Protein AF-A0A8J6J286-F1 (afdb_monomer)

Foldseek 3Di:
DLVLLVVLLVVVPDDPVLCVQLSVQLVVLLVVVQVVDDPPDDLVVVPPVSSNSSSVRSNVVSCVVPDDPDCCWDDDPPDIDHDDDDDDDDD

Organism: NCBI:txid2763048

Secondary structure (DSSP, 8-state):
-HHHHHHHHHHTT--GGGHHHHHHHHHHHHHHHHTTSPTT--GGGGTTHHHHHHHHHHHHHHHHHHS----S-EEETTEEE--PPPPP---

Structure (mmCIF, N/CA/C/O backbone):
data_AF-A0A8J6J286-F1
#
_entry.id   AF-A0A8J6J286-F1
#
loop_
_atom_site.group_PDB
_atom_site.id
_atom_site.type_symbol
_atom_site.label_atom_id
_atom_site.label_alt_id
_atom_site.label_comp_id
_atom_site.label_asym_id
_atom_site.label_entity_id
_atom_site.label_seq_id
_atom_site.pdbx_PDB_ins_code
_atom_site.Cartn_x
_atom_site.Cartn_y
_atom_site.Cartn_z
_atom_site.occupancy
_atom_site.B_iso_or_equiv
_atom_site.auth_seq_id
_atom_site.auth_comp_id
_atom_site.auth_asym_id
_atom_site.auth_atom_id
_atom_site.pdbx_PDB_model_num
ATOM 1 N N . MET A 1 1 ? 2.134 -7.993 6.710 1.00 89.75 1 MET A N 1
ATOM 2 C CA . MET A 1 1 ? 1.296 -6.963 6.053 1.00 89.75 1 MET A CA 1
ATOM 3 C C . MET A 1 1 ? 1.973 -6.416 4.804 1.00 89.75 1 MET A C 1
ATOM 5 O O . MET A 1 1 ? 1.454 -6.643 3.728 1.00 89.75 1 MET A O 1
ATOM 9 N N . THR A 1 2 ? 3.132 -5.750 4.896 1.00 94.56 2 THR A N 1
ATOM 10 C CA . THR A 1 2 ? 3.808 -5.197 3.701 1.00 94.56 2 THR A CA 1
ATOM 11 C C . THR A 1 2 ? 4.130 -6.261 2.652 1.00 94.56 2 THR A C 1
ATOM 13 O O . THR A 1 2 ? 3.883 -6.037 1.479 1.00 94.56 2 THR A O 1
ATOM 16 N N . GLU A 1 3 ? 4.594 -7.442 3.063 1.00 95.56 3 GLU A N 1
ATOM 17 C CA . GLU A 1 3 ? 4.840 -8.570 2.148 1.00 95.56 3 GLU A CA 1
ATOM 18 C C . GLU A 1 3 ? 3.575 -9.019 1.398 1.00 95.56 3 GLU A C 1
ATOM 20 O O . GLU A 1 3 ? 3.625 -9.286 0.203 1.00 95.56 3 GLU A O 1
ATOM 25 N N . GLU A 1 4 ? 2.426 -9.036 2.077 1.00 97.19 4 GLU A N 1
ATOM 26 C CA . GLU A 1 4 ? 1.130 -9.386 1.486 1.00 97.19 4 GLU A CA 1
ATOM 27 C C . GLU A 1 4 ? 0.671 -8.324 0.479 1.00 97.19 4 GLU A C 1
ATOM 29 O O . GLU A 1 4 ? 0.236 -8.655 -0.621 1.00 97.19 4 GLU A O 1
ATOM 34 N N . ILE A 1 5 ? 0.856 -7.042 0.810 1.00 97.94 5 ILE A N 1
ATOM 35 C CA . ILE A 1 5 ? 0.616 -5.921 -0.109 1.00 97.94 5 ILE A CA 1
ATOM 36 C C . ILE A 1 5 ? 1.500 -6.062 -1.356 1.00 97.94 5 ILE A C 1
ATOM 38 O O . ILE A 1 5 ? 1.003 -5.956 -2.472 1.00 97.94 5 ILE A O 1
ATOM 42 N N . MET A 1 6 ? 2.792 -6.357 -1.184 1.00 97.50 6 MET A N 1
ATOM 43 C CA . MET A 1 6 ? 3.726 -6.561 -2.298 1.00 97.50 6 MET A CA 1
ATOM 44 C C . MET A 1 6 ? 3.317 -7.748 -3.176 1.00 97.50 6 MET A C 1
ATOM 46 O O . MET A 1 6 ? 3.362 -7.644 -4.400 1.00 97.50 6 MET A O 1
ATOM 50 N N . ALA A 1 7 ? 2.886 -8.861 -2.576 1.00 97.69 7 ALA A N 1
ATOM 51 C CA . ALA A 1 7 ? 2.388 -10.019 -3.314 1.00 97.69 7 ALA A CA 1
ATOM 52 C C . ALA A 1 7 ? 1.145 -9.671 -4.150 1.00 97.69 7 ALA A C 1
ATOM 54 O O . ALA A 1 7 ? 1.063 -10.050 -5.319 1.00 97.69 7 ALA A O 1
ATOM 55 N N . LEU A 1 8 ? 0.215 -8.892 -3.590 1.00 98.31 8 LEU A N 1
ATOM 56 C CA . LEU A 1 8 ? -0.964 -8.400 -4.306 1.00 98.31 8 LEU A CA 1
ATOM 57 C C . LEU A 1 8 ? -0.587 -7.446 -5.446 1.00 98.31 8 LEU A C 1
ATOM 59 O O . LEU A 1 8 ? -1.144 -7.556 -6.533 1.00 98.31 8 LEU A O 1
ATOM 63 N N . CYS A 1 9 ? 0.387 -6.557 -5.247 1.00 97.50 9 CYS A N 1
ATOM 64 C CA . CYS A 1 9 ? 0.898 -5.694 -6.314 1.00 97.50 9 CYS A CA 1
ATOM 65 C C . CYS A 1 9 ? 1.500 -6.497 -7.476 1.00 97.50 9 CYS A C 1
ATOM 67 O O . CYS A 1 9 ? 1.209 -6.201 -8.634 1.00 97.50 9 CYS A O 1
ATOM 69 N N . ARG A 1 10 ? 2.267 -7.561 -7.193 1.00 96.88 10 ARG A N 1
ATOM 70 C CA . ARG A 1 10 ? 2.762 -8.478 -8.240 1.00 96.88 10 ARG A CA 1
ATOM 71 C C . ARG A 1 10 ? 1.614 -9.189 -8.955 1.00 96.88 10 ARG A C 1
ATOM 73 O O . ARG A 1 10 ? 1.620 -9.270 -10.178 1.00 96.88 10 ARG A O 1
ATOM 80 N N . ALA A 1 11 ? 0.596 -9.637 -8.218 1.00 97.44 11 ALA A N 1
ATOM 81 C CA . ALA A 1 11 ? -0.602 -10.237 -8.809 1.00 97.44 11 ALA A CA 1
ATOM 82 C C . ALA A 1 11 ? -1.393 -9.252 -9.695 1.00 97.44 11 ALA A C 1
ATOM 84 O O . ALA A 1 11 ? -2.050 -9.677 -10.642 1.00 97.44 11 ALA A O 1
ATOM 85 N N . MET A 1 12 ? -1.304 -7.946 -9.422 1.00 96.38 12 MET A N 1
ATOM 86 C CA . MET A 1 12 ? -1.874 -6.873 -10.248 1.00 96.38 12 MET A CA 1
ATOM 87 C C . MET A 1 12 ? -0.985 -6.459 -11.434 1.00 96.38 12 MET A C 1
ATOM 89 O O . MET A 1 12 ? -1.401 -5.620 -12.228 1.00 96.38 12 MET A O 1
ATOM 93 N N . GLY A 1 13 ? 0.208 -7.044 -11.583 1.00 94.81 13 GLY A N 1
ATOM 94 C CA . GLY A 1 13 ? 1.089 -6.820 -12.732 1.00 94.81 13 GLY A CA 1
ATOM 95 C C . GLY A 1 13 ? 2.311 -5.940 -12.470 1.00 94.81 13 GLY A C 1
ATOM 96 O O . GLY A 1 13 ? 2.967 -5.545 -13.432 1.00 94.81 13 GLY A O 1
ATOM 97 N N . ALA A 1 14 ? 2.648 -5.632 -11.212 1.00 94.38 14 ALA A N 1
ATOM 98 C CA . ALA A 1 14 ? 3.928 -4.990 -10.914 1.00 94.38 14 ALA A CA 1
ATOM 99 C C . ALA A 1 14 ? 5.109 -5.901 -11.288 1.00 94.38 14 ALA A C 1
ATOM 101 O O . ALA A 1 14 ? 5.118 -7.087 -10.944 1.00 94.38 14 ALA A O 1
ATOM 102 N N . THR A 1 15 ? 6.116 -5.336 -11.952 1.00 92.31 15 THR A N 1
ATOM 103 C CA . THR A 1 15 ? 7.329 -6.056 -12.362 1.00 92.31 15 THR A CA 1
ATOM 104 C C . THR A 1 15 ? 8.429 -5.973 -11.300 1.00 92.31 15 THR A C 1
ATOM 106 O O . THR A 1 15 ? 8.404 -5.110 -10.421 1.00 92.31 15 THR A O 1
ATOM 109 N N . GLU A 1 16 ? 9.422 -6.864 -11.374 1.00 88.50 16 GLU A N 1
ATOM 110 C CA . GLU A 1 16 ? 10.574 -6.864 -10.452 1.00 88.50 16 GLU A 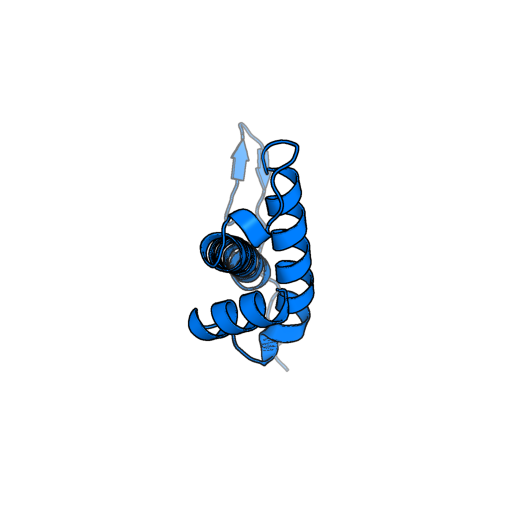CA 1
ATOM 111 C C . GLU A 1 16 ? 11.394 -5.564 -10.541 1.00 88.50 16 GLU A C 1
ATOM 113 O O . GLU A 1 16 ? 11.823 -5.026 -9.524 1.00 88.50 16 GLU A O 1
ATOM 118 N N . ASP A 1 17 ? 11.514 -4.972 -11.733 1.00 89.44 17 ASP A N 1
ATOM 119 C CA . ASP A 1 17 ? 12.227 -3.700 -11.931 1.00 89.44 17 ASP A CA 1
ATOM 120 C C . ASP A 1 17 ? 11.574 -2.514 -11.194 1.00 89.44 17 ASP A C 1
ATOM 122 O O . ASP A 1 17 ? 12.215 -1.496 -10.923 1.00 89.44 17 ASP A O 1
ATOM 126 N N . GLN A 1 18 ? 10.291 -2.631 -10.847 1.00 89.56 18 GLN A N 1
ATOM 127 C CA . GLN A 1 18 ? 9.532 -1.601 -10.136 1.00 89.56 18 GLN A CA 1
ATOM 128 C C . GLN A 1 18 ? 9.635 -1.735 -8.612 1.00 89.56 18 GLN A C 1
ATOM 130 O O . GLN A 1 18 ? 9.166 -0.858 -7.883 1.00 89.56 18 GLN A O 1
ATOM 135 N N . GLU A 1 19 ? 10.259 -2.801 -8.107 1.00 86.81 19 GLU A N 1
ATOM 136 C CA . GLU A 1 19 ? 10.240 -3.172 -6.692 1.00 86.81 19 GLU A CA 1
ATOM 137 C C . GLU A 1 19 ? 10.864 -2.097 -5.785 1.00 86.81 19 GLU A C 1
ATOM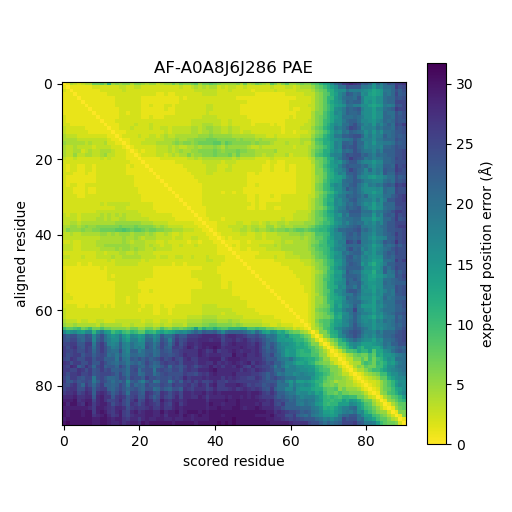 139 O O . GLU A 1 19 ? 10.350 -1.817 -4.699 1.00 86.81 19 GLU A O 1
ATOM 144 N N . GLY A 1 20 ? 11.899 -1.405 -6.278 1.00 89.75 20 GLY A N 1
ATOM 145 C CA . GLY A 1 20 ? 12.552 -0.299 -5.571 1.00 89.75 20 GLY A CA 1
ATOM 146 C C . GLY A 1 20 ? 11.648 0.917 -5.321 1.00 89.75 20 GLY A C 1
ATOM 147 O O . GLY A 1 20 ? 11.802 1.592 -4.304 1.00 89.75 20 GLY A O 1
ATOM 148 N N . LEU A 1 21 ? 10.681 1.184 -6.206 1.00 92.44 21 LEU A N 1
ATOM 149 C CA . LEU A 1 21 ? 9.663 2.230 -6.018 1.00 92.44 21 LEU A CA 1
ATOM 150 C C . LEU A 1 21 ? 8.416 1.691 -5.315 1.00 92.44 21 LEU A C 1
ATOM 152 O O . LEU A 1 21 ? 7.782 2.392 -4.525 1.00 92.44 21 LEU A O 1
ATOM 156 N N . LEU A 1 22 ? 8.062 0.441 -5.586 1.00 95.06 22 LEU A N 1
ATOM 157 C CA . LEU A 1 22 ? 6.852 -0.175 -5.073 1.00 95.06 22 LEU A CA 1
ATOM 158 C C . LEU A 1 22 ? 6.909 -0.400 -3.560 1.00 95.06 22 LEU A C 1
ATOM 160 O O . LEU A 1 22 ? 5.912 -0.168 -2.880 1.00 95.06 22 LEU A O 1
ATOM 164 N N . LEU A 1 23 ? 8.063 -0.791 -3.012 1.00 96.00 23 LEU A N 1
ATOM 165 C CA . LEU A 1 23 ? 8.221 -0.998 -1.571 1.00 96.00 23 LEU A CA 1
ATOM 166 C C . LEU A 1 23 ? 7.883 0.260 -0.738 1.00 96.00 23 LEU A C 1
ATOM 168 O O . LEU A 1 23 ? 7.035 0.160 0.158 1.00 96.00 23 LEU A O 1
ATOM 172 N N . PR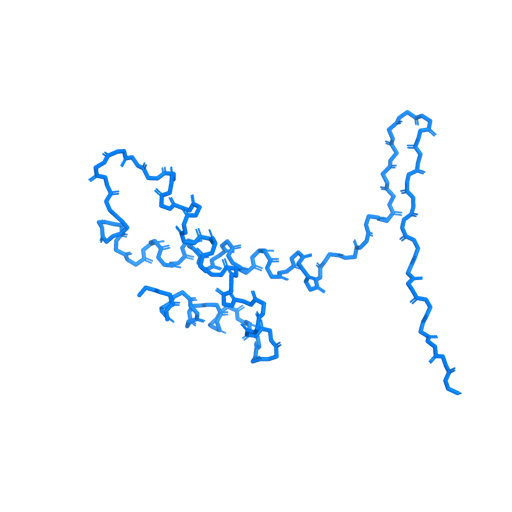O A 1 24 ? 8.468 1.448 -1.003 1.00 96.44 24 PRO A N 1
ATOM 173 C CA . PRO A 1 24 ? 8.097 2.657 -0.270 1.00 96.44 24 PRO A CA 1
ATOM 174 C C . PRO A 1 24 ? 6.646 3.089 -0.535 1.00 96.44 24 PRO A C 1
ATOM 176 O O . PRO A 1 24 ? 5.980 3.564 0.387 1.00 96.44 24 PRO A O 1
ATOM 179 N N . LEU A 1 25 ? 6.1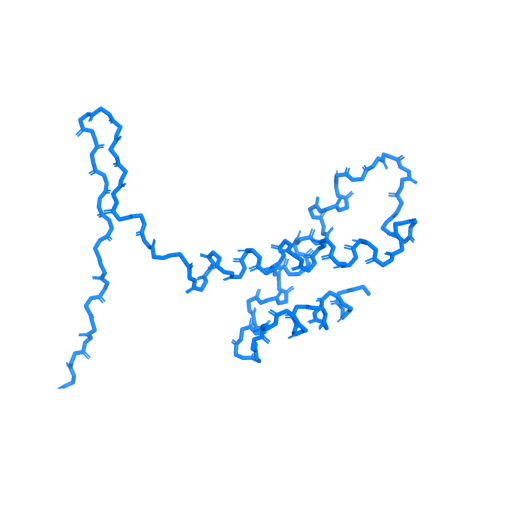11 2.877 -1.744 1.00 96.69 25 LEU A N 1
ATOM 180 C CA . LEU A 1 25 ? 4.704 3.164 -2.058 1.00 96.69 25 LEU A CA 1
ATOM 181 C C . LEU A 1 25 ? 3.732 2.269 -1.279 1.00 96.69 25 LEU A C 1
ATOM 183 O O . LEU A 1 25 ? 2.726 2.763 -0.767 1.00 96.69 25 LEU A O 1
ATOM 187 N N . ALA A 1 26 ? 4.038 0.980 -1.135 1.00 97.31 26 ALA A N 1
ATOM 188 C CA . ALA A 1 26 ? 3.258 0.033 -0.344 1.00 97.31 26 ALA A CA 1
ATOM 189 C C . ALA A 1 26 ? 3.219 0.438 1.136 1.00 97.31 26 ALA A C 1
ATOM 191 O O . ALA A 1 26 ? 2.149 0.476 1.749 1.00 97.31 26 ALA A O 1
ATOM 192 N N . GLN A 1 27 ? 4.371 0.812 1.701 1.00 97.56 27 GLN A N 1
ATOM 193 C CA . GLN A 1 27 ? 4.470 1.293 3.081 1.00 97.56 27 GLN A CA 1
ATOM 194 C C . GLN A 1 27 ? 3.688 2.596 3.288 1.00 97.56 27 GLN A C 1
ATOM 196 O O . GLN A 1 27 ? 2.893 2.699 4.226 1.00 97.56 27 GLN A O 1
ATOM 201 N N . ALA A 1 28 ? 3.866 3.576 2.398 1.00 97.38 28 ALA A N 1
ATOM 202 C CA . ALA A 1 28 ? 3.167 4.855 2.473 1.00 97.38 28 ALA A CA 1
ATOM 203 C C . ALA A 1 28 ? 1.647 4.690 2.328 1.00 97.38 28 ALA A C 1
ATOM 205 O O . ALA A 1 28 ? 0.885 5.317 3.067 1.00 97.38 28 ALA A O 1
ATOM 206 N N . SER A 1 29 ? 1.206 3.814 1.423 1.00 97.81 29 SER A N 1
ATOM 207 C CA . SER A 1 29 ? -0.209 3.510 1.198 1.00 97.81 29 SER A CA 1
ATOM 208 C C . SER A 1 29 ? -0.852 2.853 2.415 1.00 97.81 29 SER A C 1
ATOM 210 O O . SER A 1 29 ? -1.925 3.282 2.839 1.00 97.81 29 SER A O 1
ATOM 212 N N . ALA A 1 30 ? -0.176 1.882 3.037 1.00 97.69 30 ALA A N 1
ATOM 213 C CA . ALA A 1 30 ? -0.645 1.259 4.273 1.00 97.69 30 ALA A CA 1
ATOM 214 C C . ALA A 1 30 ? -0.782 2.286 5.408 1.00 97.69 30 ALA A C 1
ATOM 216 O O . ALA A 1 30 ? -1.836 2.368 6.036 1.00 97.69 30 ALA A O 1
ATOM 217 N N . GLN A 1 31 ? 0.232 3.131 5.621 1.00 97.00 31 GLN A N 1
ATOM 218 C CA . GLN A 1 31 ? 0.187 4.182 6.644 1.00 97.00 31 GLN A CA 1
ATOM 219 C C . GLN A 1 31 ? -0.906 5.223 6.366 1.00 97.00 31 GLN A C 1
ATOM 221 O O . GLN A 1 31 ? -1.579 5.693 7.284 1.00 97.00 31 GLN A O 1
ATOM 226 N N . ALA A 1 32 ? -1.090 5.617 5.104 1.00 96.88 32 ALA A N 1
ATOM 227 C CA . ALA A 1 32 ? -2.135 6.557 4.715 1.00 96.88 32 ALA A CA 1
ATOM 228 C C . ALA A 1 32 ? -3.533 5.975 4.946 1.00 96.88 32 ALA A C 1
ATOM 230 O O . ALA A 1 32 ? -4.422 6.692 5.406 1.00 96.88 32 ALA A O 1
ATOM 231 N N . LEU A 1 33 ? -3.720 4.687 4.659 1.00 96.69 33 LEU A N 1
ATOM 232 C CA . LEU A 1 33 ? -4.978 3.992 4.891 1.00 96.69 33 LEU A CA 1
ATOM 233 C C . LEU A 1 33 ? -5.249 3.797 6.386 1.00 96.69 33 LEU A C 1
ATOM 235 O O . LEU A 1 33 ? -6.369 4.031 6.831 1.00 96.69 33 LEU A O 1
ATOM 239 N N . GLU A 1 34 ? -4.229 3.459 7.173 1.00 96.50 34 GLU A N 1
ATOM 240 C CA . GLU A 1 34 ? -4.332 3.326 8.629 1.00 96.50 34 GLU A CA 1
ATOM 241 C C . GLU A 1 34 ? -4.780 4.635 9.291 1.00 96.50 34 GLU A C 1
ATOM 243 O O . GLU A 1 34 ? -5.703 4.631 10.104 1.00 96.50 34 GLU A O 1
ATOM 248 N N . ARG A 1 35 ? -4.233 5.782 8.864 1.00 96.31 35 ARG A N 1
ATOM 249 C CA . ARG A 1 35 ? -4.666 7.111 9.340 1.00 96.31 35 ARG A CA 1
ATOM 250 C C . ARG A 1 35 ? -6.127 7.446 9.020 1.00 96.31 35 ARG A C 1
ATOM 252 O O . ARG A 1 35 ? -6.677 8.364 9.622 1.00 96.31 35 ARG A O 1
ATOM 259 N N . ARG A 1 36 ? -6.747 6.748 8.065 1.00 95.94 36 ARG A N 1
ATOM 260 C CA . ARG A 1 36 ? -8.158 6.929 7.682 1.00 95.94 36 ARG A CA 1
ATOM 261 C C . ARG A 1 36 ? -9.101 5.999 8.441 1.00 95.94 36 ARG A C 1
ATOM 263 O O . ARG A 1 36 ? -10.316 6.155 8.315 1.00 95.94 36 ARG A O 1
ATOM 270 N N . LEU A 1 37 ? -8.576 5.031 9.191 1.00 96.38 37 LEU A N 1
ATOM 271 C CA . LEU A 1 37 ? -9.401 4.129 9.981 1.00 96.38 37 LEU A CA 1
ATOM 272 C C . LEU A 1 37 ? -10.104 4.887 11.110 1.00 96.38 37 LEU A C 1
ATOM 274 O O . LEU A 1 37 ? -9.604 5.876 11.651 1.00 96.38 37 LEU A O 1
ATOM 278 N N . LYS A 1 38 ? -11.288 4.398 11.486 1.00 96.19 38 LYS A N 1
ATOM 279 C CA . LYS A 1 38 ? -12.016 4.918 12.644 1.00 96.19 38 LYS A CA 1
ATOM 280 C C . LYS A 1 38 ? -11.154 4.737 13.907 1.00 96.19 38 LYS A C 1
ATOM 282 O O . LYS A 1 38 ? -10.551 3.671 14.056 1.00 96.19 38 LYS A O 1
ATOM 287 N N . PRO A 1 39 ? -11.139 5.700 14.850 1.00 93.94 39 PRO A N 1
ATOM 288 C CA . PRO A 1 39 ? -10.415 5.550 16.110 1.00 93.94 39 PRO A CA 1
ATOM 289 C C . PRO A 1 39 ? -10.710 4.212 16.799 1.00 93.94 39 PRO A C 1
ATOM 291 O O . PRO A 1 39 ? -11.867 3.795 16.888 1.00 93.94 39 PRO A O 1
ATOM 294 N N . GLY A 1 40 ? -9.655 3.532 17.253 1.00 91.94 40 GLY A N 1
ATOM 295 C CA . GLY A 1 40 ? -9.741 2.201 17.866 1.00 91.94 40 GLY A CA 1
ATOM 296 C C . GLY A 1 40 ? -9.863 1.032 16.879 1.00 91.94 40 GLY A C 1
ATOM 297 O O . GLY A 1 40 ? -9.899 -0.114 17.316 1.00 91.94 40 GLY A O 1
ATOM 298 N N . THR A 1 41 ? -9.901 1.285 15.566 1.00 94.69 41 THR A N 1
ATOM 299 C CA . THR A 1 41 ? -9.885 0.228 14.543 1.00 94.69 41 THR A CA 1
ATOM 300 C C . THR A 1 41 ? -8.455 -0.020 14.086 1.00 94.69 41 THR A C 1
ATOM 302 O O . THR A 1 41 ? -7.812 0.890 13.569 1.00 94.69 41 THR A O 1
ATOM 305 N N . SER A 1 42 ? -7.959 -1.247 14.255 1.00 93.69 42 SER A N 1
ATOM 306 C CA . SER A 1 42 ? -6.660 -1.645 13.712 1.00 93.69 42 SER A CA 1
ATOM 307 C C . SER A 1 42 ? -6.804 -2.196 12.289 1.00 93.69 42 SER A C 1
ATOM 309 O O . SER A 1 42 ? -7.856 -2.749 11.951 1.00 93.69 42 SER A O 1
ATOM 311 N N . PRO A 1 43 ? -5.744 -2.131 11.465 1.00 93.81 43 PRO A N 1
ATOM 312 C CA . PRO A 1 43 ? -5.726 -2.755 10.142 1.00 93.81 43 PRO A CA 1
ATOM 313 C C . PRO A 1 43 ? -6.147 -4.233 10.134 1.00 93.81 43 PRO A C 1
ATOM 315 O O . PRO A 1 43 ? -6.809 -4.684 9.204 1.00 93.81 43 PRO A O 1
ATOM 318 N N . GLY A 1 44 ? -5.818 -4.987 11.190 1.00 93.19 44 GLY A N 1
ATOM 319 C CA . GLY A 1 44 ? -6.163 -6.408 11.299 1.00 93.19 44 GLY A CA 1
ATOM 320 C C . GLY A 1 44 ? -7.668 -6.684 11.383 1.00 93.19 44 GLY A C 1
ATOM 321 O O . GLY A 1 44 ? -8.117 -7.730 10.922 1.00 93.19 44 GLY A O 1
ATOM 322 N N . LEU A 1 45 ? -8.467 -5.742 11.899 1.00 95.94 45 LEU A N 1
ATOM 323 C CA . LEU A 1 45 ? -9.929 -5.887 11.973 1.00 95.94 45 LEU A CA 1
ATOM 324 C C . LEU A 1 45 ? -10.605 -5.817 10.599 1.00 95.94 45 LEU A C 1
ATOM 326 O O . LEU A 1 45 ? -11.725 -6.289 10.434 1.00 95.94 45 LEU A O 1
ATOM 330 N N . CYS A 1 46 ? -9.926 -5.242 9.610 1.00 94.69 46 CYS A N 1
ATOM 331 C CA . CYS A 1 46 ? -10.400 -5.179 8.233 1.00 94.69 46 CYS A CA 1
ATOM 332 C C . CYS A 1 46 ? -10.103 -6.470 7.445 1.00 94.69 46 CYS A C 1
ATOM 334 O O . CYS A 1 46 ? -10.561 -6.606 6.308 1.00 94.69 46 CYS A O 1
ATOM 336 N N . GLY A 1 47 ? -9.338 -7.408 8.018 1.00 95.12 47 GLY A N 1
ATOM 337 C CA . GLY A 1 47 ? -8.946 -8.654 7.361 1.00 95.12 47 GLY A CA 1
ATOM 338 C C . GLY A 1 47 ? -8.251 -8.411 6.009 1.00 95.12 47 GLY A C 1
ATOM 339 O O . GLY A 1 47 ? -7.495 -7.445 5.884 1.00 95.12 47 GLY A O 1
ATOM 340 N N . PRO A 1 48 ? -8.519 -9.234 4.975 1.00 95.69 48 PRO A N 1
ATOM 341 C CA . PRO A 1 48 ? -7.836 -9.141 3.679 1.00 95.69 48 PRO A CA 1
ATOM 342 C C . PRO A 1 48 ? -8.199 -7.882 2.875 1.00 95.69 48 PRO A C 1
ATOM 344 O O . PRO A 1 48 ? -7.509 -7.537 1.917 1.00 95.69 48 PRO A O 1
ATOM 347 N N . ALA A 1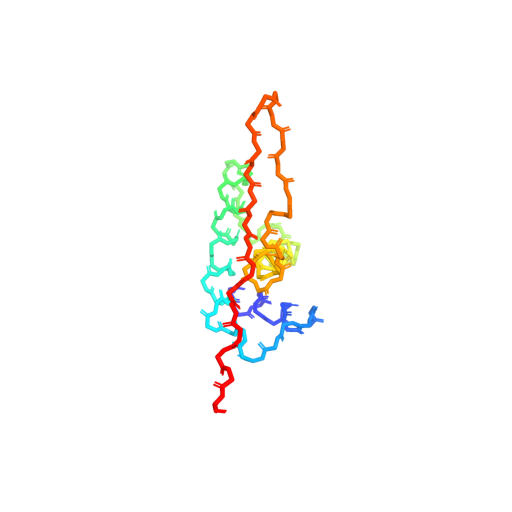 49 ? -9.253 -7.154 3.261 1.00 96.94 49 ALA A N 1
ATOM 348 C CA . ALA A 1 49 ? -9.646 -5.929 2.569 1.00 96.94 49 ALA A CA 1
ATOM 349 C C . ALA A 1 49 ? -8.612 -4.804 2.745 1.00 96.94 49 ALA A C 1
ATOM 351 O O . ALA A 1 49 ? -8.422 -3.995 1.839 1.00 96.94 49 ALA A O 1
ATOM 352 N N . PHE A 1 50 ? -7.923 -4.755 3.890 1.00 97.94 50 PHE A N 1
ATOM 353 C CA . PHE A 1 50 ? -6.909 -3.734 4.151 1.00 97.94 50 PHE A CA 1
ATOM 354 C C . PHE A 1 50 ? -5.664 -3.869 3.262 1.00 97.94 50 PHE A C 1
ATOM 356 O O . PHE A 1 50 ? -5.340 -2.893 2.580 1.00 97.94 50 PHE A O 1
ATOM 363 N N . PRO A 1 51 ? -4.965 -5.024 3.213 1.00 97.94 51 PRO A N 1
ATOM 364 C CA . PRO A 1 51 ? -3.808 -5.178 2.338 1.00 97.94 51 PRO A CA 1
ATOM 365 C C . PRO A 1 51 ? -4.183 -5.029 0.858 1.00 97.94 51 PRO A C 1
ATOM 367 O O . PRO A 1 51 ? -3.419 -4.419 0.115 1.00 97.94 51 PRO A O 1
ATOM 370 N N . LEU A 1 52 ? -5.378 -5.466 0.438 1.00 98.25 52 LEU A N 1
ATOM 371 C CA . LEU A 1 52 ? -5.869 -5.227 -0.924 1.00 98.25 52 LEU A CA 1
ATOM 372 C C . LEU A 1 52 ? -6.033 -3.735 -1.233 1.00 98.25 52 LEU A C 1
ATOM 374 O O . LEU A 1 52 ? -5.518 -3.259 -2.243 1.00 98.25 52 LEU A O 1
ATOM 378 N N . ALA A 1 53 ? -6.687 -2.973 -0.355 1.00 98.12 53 ALA A N 1
ATOM 379 C CA . ALA A 1 53 ? -6.859 -1.535 -0.546 1.00 98.12 53 ALA A CA 1
ATOM 380 C C . ALA A 1 53 ? -5.515 -0.784 -0.554 1.00 98.12 53 ALA A C 1
ATOM 382 O O . ALA A 1 53 ? -5.311 0.111 -1.374 1.00 98.12 53 ALA A O 1
ATOM 383 N N . ALA A 1 54 ? -4.579 -1.158 0.322 1.00 98.25 54 ALA A N 1
ATOM 384 C CA . ALA A 1 54 ? -3.237 -0.581 0.331 1.00 98.25 54 ALA A CA 1
ATOM 385 C C . ALA A 1 54 ? -2.452 -0.920 -0.948 1.00 98.25 54 ALA A C 1
ATOM 387 O O . ALA A 1 54 ? -1.749 -0.056 -1.468 1.00 98.25 54 ALA A O 1
ATOM 388 N N . ALA A 1 55 ? -2.605 -2.134 -1.483 1.00 98.38 55 ALA A N 1
ATOM 389 C CA . ALA A 1 55 ? -1.986 -2.541 -2.741 1.00 98.38 55 ALA A CA 1
ATOM 390 C C . ALA A 1 55 ? -2.545 -1.745 -3.928 1.00 98.38 55 ALA A C 1
ATOM 392 O O . ALA A 1 55 ? -1.774 -1.255 -4.747 1.00 98.38 55 ALA A O 1
ATOM 393 N N . MET A 1 56 ? -3.864 -1.540 -3.996 1.00 98.12 56 MET A N 1
ATOM 394 C CA . MET A 1 56 ? -4.484 -0.715 -5.043 1.00 98.12 56 MET A CA 1
ATOM 395 C C . MET A 1 56 ? -3.961 0.728 -5.020 1.00 98.12 56 MET A C 1
ATOM 397 O O . MET A 1 56 ? -3.639 1.281 -6.067 1.00 98.12 56 MET A O 1
ATOM 401 N N . LEU A 1 57 ? -3.823 1.326 -3.830 1.00 98.06 57 LEU A N 1
ATOM 402 C CA . LEU A 1 57 ? -3.238 2.664 -3.672 1.00 98.06 57 LEU A CA 1
ATOM 403 C C . LEU A 1 57 ? -1.757 2.708 -4.076 1.00 98.06 57 LEU A C 1
ATOM 405 O O . LEU A 1 57 ? -1.311 3.681 -4.681 1.00 98.06 57 LEU A O 1
ATOM 409 N N . ALA A 1 58 ? -0.997 1.658 -3.761 1.00 97.25 58 ALA A N 1
ATOM 410 C CA . ALA A 1 58 ? 0.405 1.565 -4.147 1.00 97.25 58 ALA A CA 1
ATOM 411 C C . ALA A 1 58 ? 0.568 1.424 -5.667 1.00 97.25 58 ALA A C 1
ATOM 413 O O . ALA A 1 58 ? 1.448 2.067 -6.234 1.00 97.25 58 ALA A O 1
ATOM 414 N N . MET A 1 59 ? -0.296 0.641 -6.323 1.00 96.56 59 MET A N 1
ATOM 415 C CA . MET A 1 59 ? -0.317 0.497 -7.781 1.00 96.56 59 MET A CA 1
ATOM 416 C C . MET A 1 59 ? -0.726 1.792 -8.487 1.00 96.56 59 MET A C 1
ATOM 418 O O . MET A 1 59 ? -0.066 2.156 -9.452 1.00 96.56 59 MET A O 1
ATOM 422 N N . ASP A 1 60 ? -1.720 2.533 -7.980 1.00 95.12 60 ASP A N 1
ATOM 423 C CA . ASP A 1 60 ? -2.051 3.882 -8.481 1.00 95.12 60 ASP A CA 1
ATOM 424 C C . ASP A 1 60 ? -0.846 4.829 -8.361 1.00 95.12 60 ASP A C 1
ATOM 426 O O . ASP A 1 60 ? -0.463 5.510 -9.312 1.00 95.12 60 ASP A O 1
ATOM 430 N N . GLY A 1 61 ? -0.175 4.829 -7.205 1.00 93.06 61 GLY A N 1
ATOM 431 C CA . GLY A 1 61 ? 1.045 5.610 -7.007 1.00 93.06 61 GLY A CA 1
ATOM 432 C C . GLY A 1 61 ? 2.174 5.210 -7.961 1.00 93.06 61 GLY A C 1
ATOM 433 O O . GLY A 1 61 ? 2.890 6.079 -8.462 1.00 93.06 61 GLY A O 1
ATOM 434 N N . LEU A 1 62 ? 2.315 3.911 -8.236 1.00 92.94 62 LEU A N 1
ATOM 435 C CA . LEU A 1 62 ? 3.320 3.377 -9.148 1.00 92.94 62 LEU A CA 1
ATOM 436 C C . LEU A 1 62 ? 3.003 3.750 -10.598 1.00 92.94 62 LEU A C 1
ATOM 438 O O . LEU A 1 62 ? 3.895 4.221 -11.299 1.00 92.94 62 LEU A O 1
ATOM 442 N N . GLU A 1 63 ? 1.748 3.619 -11.029 1.00 90.06 63 GLU A N 1
ATOM 443 C CA . GLU A 1 63 ? 1.288 4.068 -12.346 1.00 90.06 63 GLU A CA 1
ATOM 444 C C . GLU A 1 63 ? 1.559 5.562 -12.515 1.00 90.06 63 GLU A C 1
ATOM 446 O O . GLU A 1 63 ? 2.147 5.973 -13.504 1.00 90.06 63 GLU A O 1
ATOM 451 N N . ARG A 1 64 ? 1.267 6.391 -11.511 1.00 86.50 64 ARG A N 1
ATOM 452 C CA . ARG A 1 64 ? 1.542 7.835 -11.580 1.00 86.50 64 ARG A CA 1
ATOM 453 C C . ARG A 1 64 ? 3.036 8.165 -11.628 1.00 86.50 64 ARG A C 1
ATOM 455 O O . ARG A 1 64 ? 3.403 9.166 -12.247 1.00 86.50 64 ARG A O 1
ATOM 462 N N . ALA A 1 65 ? 3.881 7.350 -10.994 1.00 83.62 65 ALA A N 1
ATOM 463 C CA . ALA A 1 65 ? 5.334 7.516 -10.974 1.00 83.62 65 ALA A CA 1
ATOM 464 C C . ALA A 1 65 ? 6.023 7.021 -12.261 1.00 83.62 65 ALA A C 1
ATOM 466 O O . ALA A 1 65 ? 6.994 7.633 -12.702 1.00 83.62 65 ALA A O 1
ATOM 467 N N . VAL A 1 66 ? 5.530 5.928 -12.853 1.00 77.44 66 VAL A N 1
ATOM 468 C CA . VAL A 1 66 ? 6.110 5.264 -14.038 1.00 77.44 66 VAL A CA 1
ATOM 469 C C . VAL A 1 66 ? 5.444 5.726 -15.341 1.00 77.44 66 VAL A C 1
ATOM 471 O O . VAL A 1 66 ? 6.085 5.777 -16.387 1.00 77.44 66 VAL A O 1
ATOM 474 N N . GLY A 1 67 ? 4.167 6.090 -15.280 1.00 62.88 67 GLY A N 1
ATOM 475 C CA . GLY A 1 67 ? 3.274 6.284 -16.415 1.00 62.88 67 GLY A CA 1
ATOM 476 C C . GLY A 1 67 ? 2.150 7.275 -16.116 1.00 62.88 67 GLY A C 1
ATOM 477 O O . GLY A 1 67 ? 0.975 6.962 -16.236 1.00 62.88 67 GLY A O 1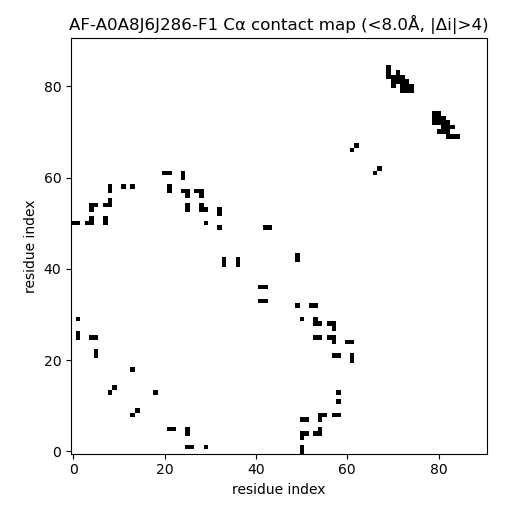
ATOM 478 N N . SER A 1 68 ? 2.506 8.521 -15.817 1.00 52.91 68 SER A N 1
ATOM 479 C CA . SER A 1 68 ? 1.697 9.634 -16.301 1.00 52.91 68 SER A CA 1
ATOM 480 C C . SER A 1 68 ? 2.611 10.534 -17.111 1.00 52.91 68 SER A C 1
ATOM 482 O O . SER A 1 68 ? 3.489 11.221 -16.585 1.00 52.91 68 SER A O 1
ATOM 484 N N . GLY A 1 69 ? 2.452 10.469 -18.433 1.00 53.53 69 GLY A N 1
ATOM 485 C CA . GLY A 1 69 ? 2.988 11.484 -19.316 1.00 53.53 69 GLY A CA 1
ATOM 486 C C . GLY A 1 69 ? 2.646 12.844 -18.721 1.00 53.53 69 GLY A C 1
ATOM 487 O O . GLY A 1 69 ? 1.479 13.171 -18.510 1.00 53.53 69 GLY A O 1
ATOM 488 N N . ARG A 1 70 ? 3.707 13.565 -18.355 1.00 53.38 70 ARG A N 1
ATOM 489 C CA . ARG A 1 70 ? 3.847 15.020 -18.352 1.00 53.38 70 ARG A CA 1
ATOM 490 C C . ARG A 1 70 ? 2.545 15.707 -18.753 1.00 53.38 70 ARG A C 1
ATOM 492 O O . ARG A 1 70 ? 2.113 15.526 -19.885 1.00 53.38 70 ARG A O 1
ATOM 499 N N . VAL A 1 71 ? 1.970 16.515 -17.860 1.00 51.31 71 VAL A N 1
ATOM 500 C CA . VAL A 1 71 ? 0.877 17.453 -18.172 1.00 51.31 71 VAL A CA 1
ATOM 501 C C . VAL A 1 71 ? 1.020 17.950 -19.618 1.00 51.31 71 VAL A C 1
ATOM 503 O O . VAL A 1 71 ? 1.928 18.731 -19.916 1.00 51.31 71 VAL A O 1
ATOM 506 N N . SER A 1 72 ? 0.179 17.444 -20.525 1.00 51.84 72 SER A N 1
ATOM 507 C CA . SER A 1 72 ? 0.310 17.735 -21.959 1.00 51.84 72 SER A CA 1
ATOM 508 C C . SER A 1 72 ? -0.107 19.177 -22.256 1.00 51.84 72 SER A C 1
ATOM 510 O O . SER A 1 72 ? 0.487 19.835 -23.110 1.00 51.84 72 SER A O 1
ATOM 512 N N . SER A 1 73 ? -1.029 19.719 -21.458 1.00 52.16 73 SER A N 1
ATOM 513 C CA . SER A 1 73 ? -1.218 21.152 -21.230 1.00 52.16 73 SER A CA 1
ATOM 514 C C . SER A 1 73 ? -2.211 21.369 -20.092 1.00 52.16 73 SER A C 1
ATOM 516 O O . SER A 1 73 ? -3.231 20.685 -20.036 1.00 52.16 73 SER A O 1
ATOM 518 N N . PHE A 1 74 ? -1.960 22.352 -19.231 1.00 50.56 74 PHE A N 1
ATOM 519 C CA . PHE A 1 74 ? -2.978 22.896 -18.332 1.00 50.56 74 PHE A CA 1
ATOM 520 C C . PHE A 1 74 ? -3.147 24.377 -18.664 1.00 50.56 74 PHE A C 1
ATOM 522 O O . PHE A 1 74 ? -2.158 25.114 -18.640 1.00 50.56 74 PHE A O 1
ATOM 529 N N . THR A 1 75 ? -4.368 24.795 -19.002 1.00 54.62 75 THR A N 1
ATOM 530 C CA . THR A 1 75 ? -4.698 26.196 -19.288 1.00 54.62 75 THR A CA 1
ATOM 531 C C . THR A 1 75 ? -5.673 26.698 -18.231 1.00 54.62 75 THR A C 1
ATOM 533 O O . THR A 1 75 ? -6.788 26.193 -18.122 1.00 54.62 75 THR A O 1
ATOM 536 N N . ALA A 1 76 ? -5.247 27.689 -17.449 1.00 55.22 76 ALA A N 1
ATOM 537 C CA . ALA A 1 76 ? -6.080 28.389 -16.477 1.00 55.22 76 ALA A CA 1
ATOM 538 C C . ALA A 1 76 ? -6.047 29.888 -16.799 1.00 55.22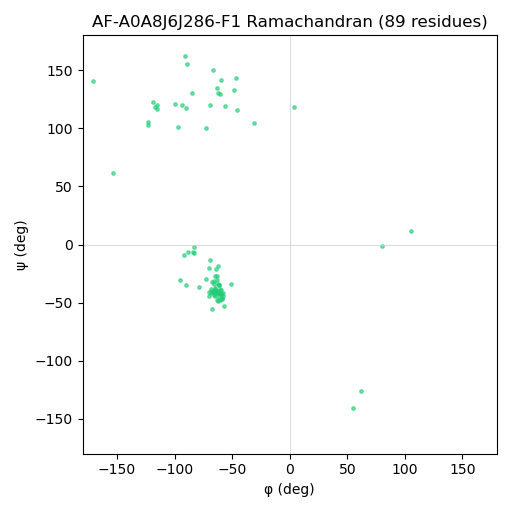 76 ALA A C 1
ATOM 540 O O . ALA A 1 76 ? -5.053 30.569 -16.543 1.00 55.22 76 ALA A O 1
ATOM 541 N N . GLY A 1 77 ? -7.122 30.391 -17.412 1.00 74.69 77 GLY A N 1
ATOM 542 C CA . GLY A 1 77 ? -7.140 31.747 -17.967 1.00 74.69 77 GLY A CA 1
ATOM 543 C C . GLY A 1 77 ? -6.095 31.896 -19.077 1.00 74.69 77 GLY A C 1
ATOM 544 O O . GLY A 1 77 ? -6.061 31.091 -20.002 1.00 74.69 77 GLY A O 1
ATOM 545 N N . GLU A 1 78 ? -5.217 32.892 -18.970 1.00 72.81 78 GLU A N 1
ATOM 546 C CA . GLU A 1 78 ? -4.121 33.112 -19.930 1.00 72.81 78 GLU A CA 1
ATOM 547 C C . GLU A 1 78 ? -2.860 32.275 -19.647 1.00 72.81 78 GLU A C 1
ATOM 549 O O . GLU A 1 78 ? -1.926 32.261 -20.450 1.00 72.81 78 GLU A O 1
ATOM 554 N N . VAL A 1 79 ? -2.799 31.544 -18.530 1.00 45.97 79 VAL A N 1
ATOM 555 C CA . VAL A 1 79 ? -1.599 30.779 -18.167 1.00 45.97 79 VAL A CA 1
ATOM 556 C C . VAL A 1 79 ? -1.679 29.377 -18.756 1.00 45.97 79 VAL A C 1
ATOM 558 O O . VAL A 1 79 ? -2.552 28.593 -18.388 1.00 45.97 79 VAL A O 1
ATOM 561 N N . SER A 1 80 ? -0.738 29.052 -19.646 1.00 59.38 80 SER A N 1
ATOM 562 C CA . SER A 1 80 ? -0.567 27.712 -20.216 1.00 59.38 80 SER A CA 1
ATOM 563 C C . SER A 1 80 ? 0.784 27.122 -19.824 1.00 59.38 80 SER A C 1
ATOM 565 O O . SER A 1 80 ? 1.831 27.650 -20.198 1.00 59.38 80 SER A O 1
ATOM 567 N N . ILE A 1 81 ? 0.769 26.000 -19.103 1.00 64.81 81 ILE A N 1
ATOM 568 C CA . ILE A 1 81 ? 1.981 25.242 -18.764 1.00 64.81 81 ILE A CA 1
ATOM 569 C C . ILE A 1 81 ? 2.094 24.062 -19.733 1.00 64.81 81 ILE A C 1
ATOM 571 O O . ILE A 1 81 ? 1.197 23.221 -19.791 1.00 64.81 81 ILE A O 1
ATOM 575 N N . ARG A 1 82 ? 3.203 23.994 -20.484 1.00 58.56 82 ARG A N 1
ATOM 576 C CA . ARG A 1 82 ? 3.561 22.852 -21.341 1.00 58.56 82 ARG A CA 1
ATOM 577 C C . ARG A 1 82 ? 4.828 22.197 -20.825 1.00 58.56 82 ARG A C 1
ATOM 579 O O . ARG A 1 82 ? 5.886 22.821 -20.788 1.00 58.56 82 ARG A O 1
ATOM 586 N N . MET A 1 83 ? 4.743 20.922 -20.477 1.00 57.72 83 MET A N 1
ATOM 587 C CA . MET A 1 83 ? 5.919 20.127 -20.160 1.00 57.72 83 MET A CA 1
ATOM 588 C C . MET A 1 83 ? 6.323 19.323 -21.410 1.00 57.72 83 MET A C 1
ATOM 590 O O . MET A 1 83 ? 5.766 18.263 -21.646 1.00 57.72 83 MET A O 1
ATOM 594 N N . GLY A 1 84 ? 7.349 19.752 -22.162 1.00 52.06 84 GLY A N 1
ATOM 595 C CA . GLY A 1 84 ? 7.853 19.040 -23.363 1.00 52.06 84 GLY A CA 1
ATOM 596 C C . GLY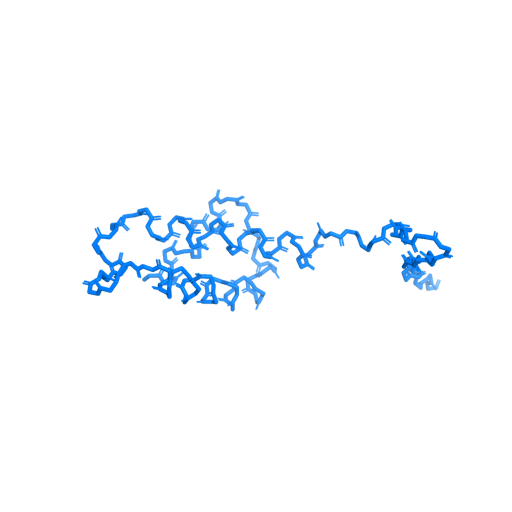 A 1 84 ? 8.882 17.924 -23.103 1.00 52.06 84 GLY A C 1
ATOM 597 O O . GLY A 1 84 ? 9.836 18.147 -22.358 1.00 52.06 84 GLY A O 1
ATOM 598 N N . GLU A 1 85 ? 8.676 16.733 -23.679 1.00 58.06 85 GLU A N 1
ATOM 599 C CA . GLU A 1 85 ? 9.497 15.523 -23.479 1.00 58.06 85 GLU A CA 1
ATOM 600 C C . GLU A 1 85 ? 11.010 15.771 -23.569 1.00 58.06 85 GLU A C 1
ATOM 602 O O . GLU A 1 85 ? 11.492 16.597 -24.343 1.00 58.06 85 GLU A O 1
ATOM 607 N N . ARG A 1 86 ? 11.772 15.060 -22.728 1.00 51.81 86 ARG A N 1
ATOM 608 C CA . ARG A 1 86 ? 13.236 15.110 -22.750 1.00 51.81 86 ARG A CA 1
ATOM 609 C C . ARG A 1 86 ? 13.680 14.425 -24.047 1.00 51.81 86 ARG A C 1
ATOM 611 O O . ARG A 1 86 ? 13.363 13.248 -24.189 1.00 51.81 86 ARG A O 1
ATOM 618 N N . PRO A 1 87 ? 14.388 15.101 -24.968 1.00 47.50 87 PRO A N 1
ATOM 619 C CA . PRO A 1 87 ? 14.814 14.454 -26.198 1.00 47.50 87 PRO A CA 1
ATOM 620 C C . PRO A 1 87 ? 15.747 13.288 -25.865 1.00 47.50 87 PRO A C 1
ATOM 622 O O . PRO A 1 87 ? 16.691 13.434 -25.077 1.00 47.50 87 PRO A O 1
ATOM 625 N N . GLU A 1 88 ? 15.441 12.131 -26.448 1.00 53.75 88 GLU A N 1
ATOM 626 C CA . GLU A 1 88 ? 16.307 10.960 -26.482 1.00 53.75 88 GLU A CA 1
ATOM 627 C C . GLU A 1 88 ? 17.639 11.382 -27.110 1.00 53.75 88 GLU A C 1
ATOM 629 O O . GLU A 1 88 ? 17.685 11.918 -28.220 1.00 53.75 88 GLU A O 1
ATOM 634 N N . ARG A 1 89 ? 18.735 11.244 -26.357 1.00 53.16 89 ARG A N 1
ATOM 635 C CA . ARG A 1 89 ? 20.070 11.535 -26.882 1.00 53.16 89 ARG A CA 1
ATOM 636 C C . ARG A 1 89 ? 20.437 10.412 -27.847 1.00 53.16 89 ARG A C 1
ATOM 638 O O . ARG A 1 89 ? 20.837 9.346 -27.395 1.00 53.16 89 ARG A O 1
ATOM 645 N N . ALA A 1 90 ? 20.297 10.669 -29.145 1.00 51.56 90 ALA A N 1
ATOM 646 C CA . ALA A 1 90 ? 20.901 9.842 -30.181 1.00 51.56 90 ALA A CA 1
ATOM 647 C C . ALA A 1 90 ? 22.431 9.846 -30.004 1.00 51.56 90 ALA A C 1
ATOM 649 O O . ALA A 1 90 ? 23.027 10.911 -29.815 1.00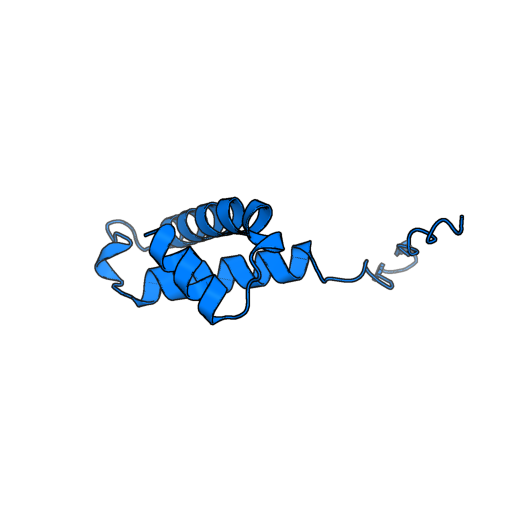 51.56 90 ALA A O 1
ATOM 650 N N . ALA A 1 91 ? 23.012 8.645 -29.985 1.00 46.16 91 ALA A N 1
ATOM 651 C CA . ALA A 1 91 ? 24.451 8.390 -29.955 1.00 46.16 91 ALA A CA 1
ATOM 652 C C . ALA A 1 91 ? 25.099 8.650 -31.321 1.00 46.16 91 ALA A C 1
ATOM 654 O O . ALA A 1 91 ? 24.410 8.436 -32.345 1.00 46.16 91 ALA A O 1
#

Nearest PDB structures (foldseek):
  6jcy-assembly1_F  TM=5.266E-01  e=7.549E+00  Mycobacterium tuberculosis H37Rv

Solvent-accessible surface area (backbone atoms only — not comparable to full-atom values): 5474 Å² total; per-residue (Å²): 104,71,68,57,18,51,52,49,31,43,77,74,65,55,53,77,91,46,43,84,60,40,55,60,34,35,53,51,26,42,54,56,50,55,72,66,45,60,91,95,56,56,67,74,81,52,49,75,58,42,42,51,52,19,18,53,49,17,48,54,52,46,42,57,72,80,63,54,81,55,60,77,64,50,72,61,87,91,49,71,52,70,58,78,80,81,78,81,81,81,129

Mean predicted aligned error: 10.25 Å

Sequence (91 aa):
MTEEIMALCRAMGATEDQEGLLLPLAQASAQALERRLKPGTSPGLCGPAFPLAAAMLAMDGLERAVGSGRVSSFTAGEVSIRMGERPERAA

pLDDT: mean 83.98, std 18.24, range [45.97, 98.38]

Radius of gyration: 17.62 Å; Cα contacts (8 Å, |Δi|>4): 74; chains: 1; bounding box: 36×43×48 Å